Protein AF-A0A950GQB8-F1 (afdb_monomer)

Foldseek 3Di:
DPPPPPLPAAADAQVVLVVQLCVVVVVDDQPDKGKAADPPPPRWAIAIATDDPDPVSRVVVRVSSRVSRVVSSSRYTYDD

Nearest PDB structures (foldseek):
  2gnk-assembly1_A  TM=5.262E-01  e=7.832E-01  Escherichia coli
  7ke2-assembly1_A  TM=3.423E-01  e=4.597E+00  Staphylococcus aureus
  7pcm-assembly1_B  TM=3.372E-01  e=4.597E+00  Burkholderia thailandensis E264

pLDDT: mean 80.8, std 13.85, range [40.06, 92.44]

Solvent-accessible surface area (backbone atoms only — not comparable to full-atom values): 4843 Å² total; per-residue (Å²): 134,82,84,78,75,74,78,76,47,47,68,33,47,51,70,54,51,44,50,52,44,50,69,71,38,72,92,56,91,76,85,36,75,48,51,44,73,31,76,88,72,63,90,72,44,60,45,63,48,54,60,54,94,48,68,71,56,25,54,54,51,30,54,50,46,45,55,46,47,60,60,43,57,75,52,35,37,60,55,128

Mean predicted aligned error: 7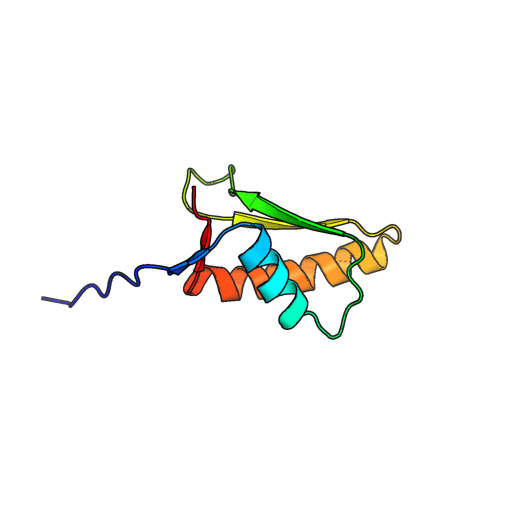.29 Å

Radius of gyration: 13.9 Å; Cα contacts (8 Å, |Δi|>4): 104; chains: 1; bounding box: 33×26×40 Å

Sequence (80 aa):
MVPGTSMVKELKTERQLEALIRAQAKDINIQHLEVHPDKAFGELGWDAFVMEASPERAFEYGNRVQMIASRLRVKYDLRA

Secondary structure (DSSP, 8-state):
--------PEEE-HHHHHHHHHHH-TTS--SEEEEEE--SSSSS-EEEEEE-SSHHHHHHHHHHHHHHHHHHTTTEEE--

Structure (mmCIF, N/CA/C/O backbone):
data_AF-A0A950GQB8-F1
#
_entry.id   AF-A0A950GQB8-F1
#
loop_
_atom_site.group_PDB
_atom_site.id
_atom_site.type_symbol
_atom_site.label_atom_id
_atom_site.label_alt_id
_atom_site.label_comp_id
_atom_site.label_asym_id
_atom_site.label_entity_id
_atom_site.label_seq_id
_atom_site.pdbx_PDB_ins_code
_atom_site.Cartn_x
_atom_site.Cartn_y
_atom_site.Cartn_z
_atom_site.occupancy
_atom_site.B_iso_or_equiv
_atom_site.auth_seq_id
_atom_site.auth_comp_id
_atom_site.auth_asym_id
_atom_site.auth_atom_id
_atom_site.pdbx_PDB_model_num
ATOM 1 N N . MET A 1 1 ? -22.834 18.855 21.985 1.00 40.06 1 MET A N 1
ATOM 2 C CA . MET A 1 1 ? -21.860 17.745 21.975 1.00 40.06 1 MET A CA 1
ATOM 3 C C . MET A 1 1 ? -21.924 17.102 20.601 1.00 40.06 1 MET A C 1
ATOM 5 O O . MET A 1 1 ? -22.901 16.431 20.311 1.00 40.06 1 MET A O 1
ATOM 9 N N . VAL A 1 2 ? -20.968 17.391 19.718 1.00 51.22 2 VAL A N 1
ATOM 10 C CA . VAL A 1 2 ? -20.826 16.638 18.461 1.00 51.22 2 VAL A CA 1
ATOM 11 C C . VAL A 1 2 ? -20.170 15.306 18.821 1.00 51.22 2 VAL A C 1
ATOM 13 O O . VAL A 1 2 ? -19.102 15.340 19.434 1.00 51.22 2 VAL A O 1
ATOM 16 N N . PRO A 1 3 ? -20.780 14.147 18.523 1.00 45.16 3 PRO A N 1
ATOM 17 C CA . PRO A 1 3 ? -20.117 12.873 18.736 1.00 45.16 3 PRO A CA 1
ATOM 18 C C . PRO A 1 3 ? -18.966 12.794 17.735 1.00 45.16 3 PRO A C 1
ATOM 20 O O . PRO A 1 3 ? -19.162 12.503 16.556 1.00 45.16 3 PRO A O 1
ATOM 23 N N . GLY A 1 4 ? -17.760 13.113 18.205 1.00 46.31 4 GLY A N 1
ATOM 24 C CA . GLY A 1 4 ? -16.523 12.836 17.495 1.00 46.31 4 GLY A CA 1
ATOM 25 C C . GLY A 1 4 ? -16.438 11.332 17.314 1.00 46.31 4 GLY A C 1
ATOM 26 O O . GLY A 1 4 ? -16.030 10.610 18.219 1.00 46.31 4 GLY A O 1
ATOM 27 N N . THR A 1 5 ? -16.907 10.847 16.168 1.00 48.59 5 THR A N 1
ATOM 28 C CA . THR A 1 5 ? -16.693 9.464 15.771 1.00 48.59 5 THR A CA 1
ATOM 29 C C . THR A 1 5 ? -15.216 9.383 15.428 1.00 48.59 5 THR A C 1
ATOM 31 O O . THR A 1 5 ? -14.821 9.645 14.295 1.00 48.59 5 THR A O 1
ATOM 34 N N . SER A 1 6 ? -14.381 9.109 16.430 1.00 51.44 6 SER A N 1
ATOM 35 C CA . SER A 1 6 ? -13.036 8.604 16.204 1.00 51.44 6 SER A CA 1
ATOM 36 C C . SER A 1 6 ? -13.215 7.344 15.370 1.00 51.44 6 SER A C 1
ATOM 38 O O . SER A 1 6 ? -13.552 6.290 15.904 1.00 51.44 6 SER A O 1
ATOM 40 N N . MET A 1 7 ? -13.104 7.462 14.046 1.00 58.31 7 MET A N 1
ATOM 41 C CA . MET A 1 7 ? -12.981 6.306 13.172 1.00 58.31 7 MET A CA 1
ATOM 42 C C . MET A 1 7 ? -11.658 5.654 13.559 1.00 58.31 7 MET A C 1
ATOM 44 O O . MET A 1 7 ? -10.598 6.039 13.072 1.00 58.31 7 MET A O 1
ATOM 48 N N . VAL A 1 8 ? -11.709 4.740 14.529 1.00 71.25 8 VAL A N 1
ATOM 49 C CA . VAL A 1 8 ? -10.568 3.912 14.901 1.00 71.25 8 VAL A CA 1
ATOM 50 C C . VAL A 1 8 ? -10.278 3.070 13.671 1.00 71.25 8 VAL A C 1
ATOM 52 O O . VAL A 1 8 ? -11.042 2.165 13.338 1.00 71.25 8 VAL A O 1
ATOM 55 N N . LYS A 1 9 ? -9.227 3.436 12.938 1.00 80.75 9 LYS A N 1
ATOM 56 C CA . LYS A 1 9 ? -8.799 2.683 11.766 1.00 80.75 9 LYS A CA 1
ATOM 57 C C . LYS A 1 9 ? -8.420 1.272 12.203 1.00 80.75 9 LYS A C 1
ATOM 59 O O . LYS A 1 9 ? -7.788 1.072 13.240 1.00 80.75 9 LYS A O 1
ATOM 64 N N . GLU A 1 10 ? -8.792 0.286 11.401 1.00 87.69 10 GLU A N 1
ATOM 65 C CA . GLU A 1 10 ? -8.370 -1.090 11.617 1.00 87.69 10 GLU A CA 1
ATOM 66 C C . GLU A 1 10 ? -6.862 -1.211 11.357 1.00 87.69 10 GLU A C 1
ATOM 68 O O . GLU A 1 10 ? -6.398 -0.964 10.243 1.00 87.69 10 GLU A O 1
ATOM 73 N N . LEU A 1 11 ? -6.096 -1.635 12.362 1.00 87.56 11 LEU A N 1
ATOM 74 C CA . LEU A 1 11 ? -4.663 -1.876 12.200 1.00 87.56 11 LEU A CA 1
ATOM 75 C C . LEU A 1 11 ? -4.425 -3.150 11.378 1.00 87.56 11 LEU A C 1
ATOM 77 O O . LEU A 1 11 ? -4.906 -4.233 11.727 1.00 87.56 11 LEU A O 1
ATOM 81 N N . LYS A 1 12 ? -3.663 -3.023 10.294 1.00 89.06 12 LYS A N 1
ATOM 82 C CA . LYS A 1 12 ? -3.250 -4.118 9.409 1.00 89.06 12 LYS A CA 1
ATOM 83 C C . LYS A 1 12 ? -1.729 -4.151 9.307 1.00 89.06 12 LYS A C 1
ATOM 85 O O . LYS A 1 12 ? -1.065 -3.129 9.433 1.00 89.06 12 LYS A O 1
ATOM 90 N N . THR A 1 13 ? -1.163 -5.329 9.081 1.00 90.31 13 THR A N 1
ATOM 91 C CA . THR A 1 13 ? 0.273 -5.451 8.785 1.00 90.31 13 THR A CA 1
ATOM 92 C C . THR A 1 13 ? 0.575 -5.030 7.345 1.00 90.31 13 THR A C 1
ATOM 94 O O . THR A 1 13 ? -0.327 -5.016 6.505 1.00 90.31 13 THR A O 1
ATOM 97 N N . GLU A 1 14 ? 1.847 -4.769 7.033 1.00 89.88 14 GLU A N 1
ATOM 98 C CA . GLU A 1 14 ? 2.314 -4.448 5.670 1.00 89.88 14 GLU A CA 1
ATOM 99 C C . GLU A 1 14 ? 1.799 -5.479 4.652 1.00 89.88 14 GLU A C 1
ATOM 101 O O . GLU A 1 14 ? 1.161 -5.119 3.667 1.0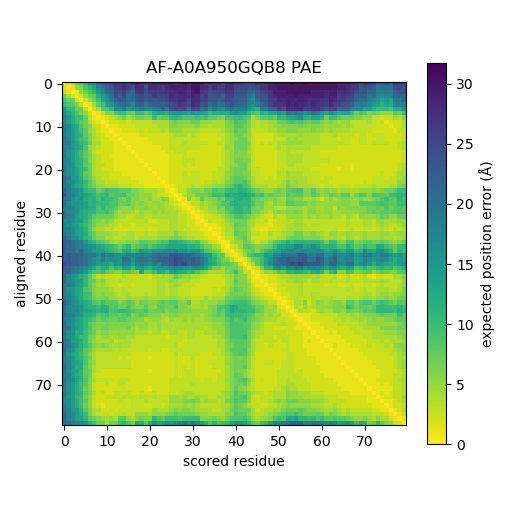0 89.88 14 GLU A O 1
ATOM 106 N N . ARG A 1 15 ? 1.938 -6.778 4.960 1.00 89.75 15 ARG A N 1
ATOM 107 C CA . ARG A 1 15 ? 1.447 -7.881 4.109 1.00 89.75 15 ARG A CA 1
ATOM 108 C C . ARG A 1 15 ? -0.065 -7.864 3.890 1.00 89.75 15 ARG A C 1
ATOM 110 O O . ARG A 1 15 ? -0.538 -8.233 2.818 1.00 89.75 15 ARG A O 1
ATOM 117 N N . GLN A 1 16 ? -0.844 -7.491 4.905 1.00 91.81 16 GLN A N 1
ATOM 118 C CA . GLN A 1 16 ? -2.302 -7.419 4.773 1.00 91.81 16 GLN A CA 1
ATOM 119 C C . GLN A 1 16 ? -2.717 -6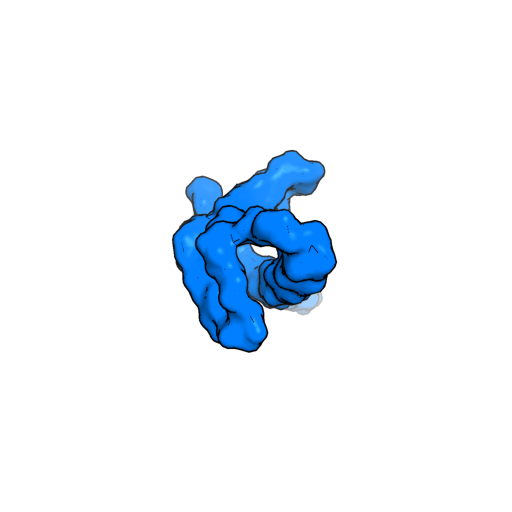.244 3.889 1.00 91.81 16 GLN A C 1
ATOM 121 O O . GLN A 1 16 ? -3.614 -6.391 3.061 1.00 91.81 16 GLN A O 1
ATOM 126 N N . LEU A 1 17 ? -2.057 -5.096 4.043 1.00 90.81 17 LEU A N 1
ATOM 127 C CA . LEU A 1 17 ? -2.284 -3.926 3.199 1.00 90.81 17 LEU A CA 1
ATOM 128 C C . LEU A 1 17 ? -1.857 -4.201 1.757 1.00 90.81 17 LEU A C 1
ATOM 130 O O . LEU A 1 17 ? -2.626 -3.926 0.841 1.00 90.81 17 LEU A O 1
ATOM 134 N N . GLU A 1 18 ? -0.708 -4.844 1.554 1.00 91.94 18 GLU A N 1
ATOM 135 C CA . GLU A 1 18 ? -0.243 -5.291 0.241 1.00 91.94 18 GLU A CA 1
ATOM 136 C C . GLU A 1 18 ? -1.285 -6.193 -0.438 1.00 91.94 18 GLU A C 1
ATOM 138 O O . GLU A 1 18 ? -1.684 -5.945 -1.577 1.00 91.94 18 GLU A O 1
ATOM 143 N N . ALA A 1 19 ? -1.795 -7.202 0.275 1.00 91.12 19 ALA A N 1
ATOM 144 C CA . ALA A 1 19 ? -2.823 -8.098 -0.248 1.00 91.12 19 ALA A CA 1
ATOM 145 C C . ALA A 1 19 ? -4.117 -7.351 -0.616 1.00 91.12 19 ALA A C 1
ATOM 147 O O . ALA A 1 19 ? -4.720 -7.640 -1.650 1.00 91.12 19 ALA A O 1
ATOM 148 N N . LEU A 1 20 ? -4.535 -6.367 0.189 1.00 92.44 20 LEU A N 1
ATOM 149 C CA . LEU A 1 20 ? -5.705 -5.528 -0.096 1.00 92.44 20 LEU A CA 1
ATOM 150 C C . LEU A 1 20 ?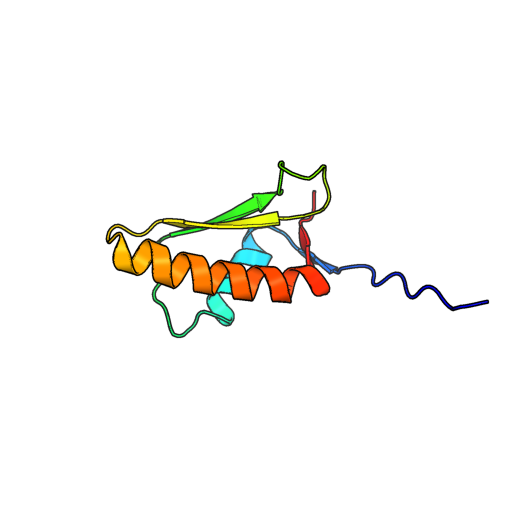 -5.500 -4.651 -1.333 1.00 92.44 20 LEU A C 1
ATOM 152 O O . LEU A 1 20 ? -6.422 -4.503 -2.138 1.00 92.44 20 LEU A O 1
ATOM 156 N N . ILE A 1 21 ? -4.303 -4.087 -1.497 1.00 91.38 21 ILE A N 1
ATOM 157 C CA . ILE A 1 21 ? -3.950 -3.292 -2.671 1.00 91.38 21 ILE A CA 1
ATOM 158 C C . ILE A 1 21 ? -3.971 -4.180 -3.909 1.00 91.38 21 ILE A C 1
ATOM 160 O O . ILE A 1 21 ? -4.674 -3.854 -4.860 1.00 91.38 21 ILE A O 1
ATOM 164 N N . ARG A 1 22 ? -3.304 -5.341 -3.880 1.00 90.31 22 ARG A N 1
ATOM 165 C CA . ARG A 1 22 ? -3.311 -6.315 -4.986 1.00 90.31 22 ARG A CA 1
ATOM 166 C C . ARG A 1 22 ? -4.725 -6.783 -5.330 1.00 90.31 22 ARG A C 1
ATOM 168 O O . ARG A 1 22 ? -5.078 -6.875 -6.500 1.00 90.31 22 ARG A O 1
ATOM 175 N N . ALA A 1 23 ? -5.565 -7.022 -4.323 1.00 90.81 23 ALA A N 1
ATOM 176 C CA . ALA A 1 23 ? -6.954 -7.426 -4.523 1.00 90.81 23 ALA A CA 1
ATOM 177 C C . ALA A 1 23 ? -7.831 -6.327 -5.149 1.00 90.81 23 ALA A C 1
ATOM 179 O O . ALA A 1 23 ? -8.839 -6.655 -5.775 1.00 90.81 23 ALA A O 1
ATOM 180 N N . GLN A 1 24 ? -7.481 -5.048 -4.994 1.00 90.69 24 GLN A N 1
ATOM 181 C CA . GLN A 1 24 ? -8.144 -3.931 -5.682 1.00 90.69 24 GLN A CA 1
ATOM 182 C C . GLN A 1 24 ? -7.474 -3.559 -7.011 1.00 90.69 24 GLN A C 1
ATOM 184 O O . GLN A 1 24 ? -8.120 -2.987 -7.883 1.00 90.69 24 GLN A O 1
ATOM 189 N N . ALA A 1 25 ? -6.203 -3.910 -7.181 1.00 88.75 25 ALA A N 1
ATOM 190 C CA . ALA A 1 25 ? -5.392 -3.660 -8.364 1.00 88.75 25 ALA A CA 1
ATOM 191 C C . ALA A 1 25 ? -5.426 -4.832 -9.364 1.00 88.75 25 ALA A C 1
ATOM 193 O O . ALA A 1 25 ? -4.467 -5.025 -10.100 1.00 88.75 25 ALA A O 1
ATOM 194 N N . LYS A 1 26 ? -6.512 -5.623 -9.406 1.00 82.19 26 LYS A N 1
ATOM 195 C CA . LYS A 1 26 ? -6.611 -6.854 -10.225 1.00 82.19 26 LYS A CA 1
ATOM 196 C C . LYS A 1 26 ? -6.354 -6.642 -11.719 1.00 82.19 26 LYS A C 1
ATOM 198 O O . LYS A 1 26 ? -5.984 -7.589 -12.401 1.00 82.19 26 LYS A O 1
ATOM 203 N N . ASP A 1 27 ? -6.555 -5.422 -12.204 1.00 83.00 27 ASP A N 1
ATOM 204 C CA . ASP A 1 27 ? -6.351 -5.051 -13.604 1.00 83.00 27 ASP A CA 1
ATOM 205 C C . ASP A 1 27 ? -4.878 -4.779 -13.959 1.00 83.00 27 ASP A C 1
ATOM 207 O O . ASP A 1 27 ? -4.564 -4.597 -15.132 1.00 83.00 27 ASP A O 1
ATOM 211 N N . ILE A 1 28 ? -3.969 -4.741 -12.974 1.00 82.50 28 ILE A N 1
ATOM 212 C CA . ILE A 1 28 ? -2.539 -4.494 -13.192 1.00 82.50 28 ILE A CA 1
ATOM 213 C C . ILE A 1 28 ? -1.680 -5.612 -12.594 1.00 82.50 28 ILE A C 1
ATOM 215 O O . ILE A 1 28 ? -1.841 -6.025 -11.446 1.00 82.50 28 ILE A O 1
ATOM 219 N N . ASN A 1 29 ? -0.730 -6.107 -13.387 1.00 81.88 29 ASN A N 1
ATOM 220 C CA . ASN A 1 29 ? 0.204 -7.139 -12.949 1.00 81.88 29 ASN A CA 1
ATOM 221 C C . ASN A 1 29 ? 1.409 -6.494 -12.255 1.00 81.88 29 ASN A C 1
ATOM 223 O O . ASN A 1 29 ? 2.408 -6.201 -12.907 1.00 81.88 29 ASN A O 1
ATOM 227 N N . ILE A 1 30 ? 1.286 -6.249 -10.949 1.00 82.50 30 ILE A N 1
ATOM 228 C CA . ILE A 1 30 ? 2.353 -5.653 -10.138 1.00 82.50 30 ILE A CA 1
ATOM 229 C C . ILE A 1 30 ? 3.371 -6.732 -9.758 1.00 82.50 30 ILE A C 1
ATOM 231 O O . ILE A 1 30 ? 3.077 -7.603 -8.930 1.00 82.50 30 ILE A O 1
ATOM 235 N N . GLN A 1 31 ? 4.574 -6.654 -10.323 1.00 82.19 31 GLN A N 1
ATOM 236 C CA . GLN A 1 31 ? 5.658 -7.589 -10.024 1.00 82.19 31 GLN A CA 1
ATOM 237 C C . GLN A 1 31 ? 6.143 -7.419 -8.589 1.00 82.19 31 GLN A C 1
ATOM 239 O O . GLN A 1 31 ? 6.286 -8.397 -7.855 1.00 82.19 31 GLN A O 1
ATOM 244 N N . HIS A 1 32 ? 6.338 -6.171 -8.170 1.00 87.12 32 HIS A N 1
ATOM 245 C CA . HIS A 1 32 ? 6.858 -5.864 -6.852 1.00 87.12 32 HIS A CA 1
ATOM 246 C C . HIS A 1 32 ? 6.117 -4.671 -6.243 1.00 87.12 32 HIS A C 1
ATOM 248 O O . HIS A 1 32 ? 6.107 -3.576 -6.802 1.00 87.12 32 HIS A O 1
ATOM 254 N N . LEU A 1 33 ? 5.452 -4.929 -5.116 1.00 88.62 33 LEU A N 1
ATOM 255 C CA . LEU A 1 33 ? 4.696 -3.960 -4.331 1.00 88.62 33 LEU A CA 1
ATOM 256 C C . LEU A 1 33 ? 5.236 -4.011 -2.911 1.00 88.62 33 LEU A C 1
ATOM 258 O O . LEU A 1 33 ? 5.202 -5.075 -2.299 1.00 88.62 33 LEU A O 1
ATOM 262 N N . GLU A 1 34 ? 5.668 -2.872 -2.396 1.00 89.31 34 GLU A N 1
ATOM 263 C CA . GLU A 1 34 ? 6.093 -2.734 -1.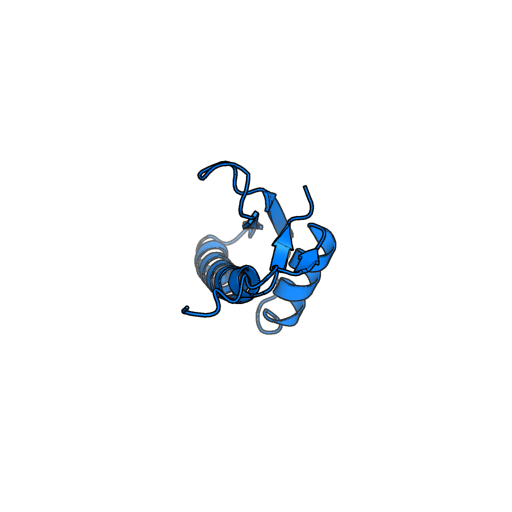009 1.00 89.31 34 GLU A CA 1
ATOM 264 C C . GLU A 1 34 ? 5.178 -1.756 -0.291 1.00 89.31 34 GLU A C 1
ATOM 266 O O . GLU A 1 34 ? 4.767 -0.745 -0.859 1.00 89.31 34 GLU A O 1
ATOM 271 N N . VAL A 1 35 ? 4.847 -2.063 0.960 1.00 88.81 35 VAL A N 1
ATOM 272 C CA . VAL A 1 35 ? 4.124 -1.161 1.855 1.00 88.81 35 VAL A CA 1
ATOM 273 C C . VAL A 1 35 ? 5.053 -0.821 3.002 1.00 88.81 35 VAL A C 1
ATOM 275 O O . VAL A 1 35 ? 5.595 -1.729 3.620 1.00 88.81 35 VAL A O 1
ATOM 278 N N . HIS A 1 36 ? 5.209 0.464 3.296 1.00 86.94 36 HIS A N 1
ATOM 279 C CA . HIS A 1 36 ? 6.078 0.940 4.367 1.00 86.94 36 HIS A CA 1
ATOM 280 C C . HIS A 1 36 ? 5.353 1.956 5.243 1.00 86.94 36 HIS A C 1
ATOM 282 O O . HIS A 1 36 ? 4.480 2.665 4.744 1.00 86.94 36 HIS A O 1
ATOM 288 N N . PRO A 1 37 ? 5.716 2.090 6.529 1.00 82.25 37 PRO A N 1
ATOM 289 C CA . PRO A 1 37 ? 5.258 3.213 7.340 1.00 82.25 37 PRO A CA 1
ATOM 290 C C . PRO A 1 37 ? 5.647 4.534 6.671 1.00 82.25 37 PRO A C 1
ATOM 292 O O . PRO A 1 37 ? 6.796 4.715 6.256 1.00 82.25 37 PRO A O 1
ATOM 295 N N . ASP A 1 38 ? 4.695 5.461 6.585 1.00 79.38 38 ASP A N 1
ATOM 296 C CA . ASP A 1 38 ? 4.952 6.796 6.065 1.00 79.38 38 ASP A CA 1
ATOM 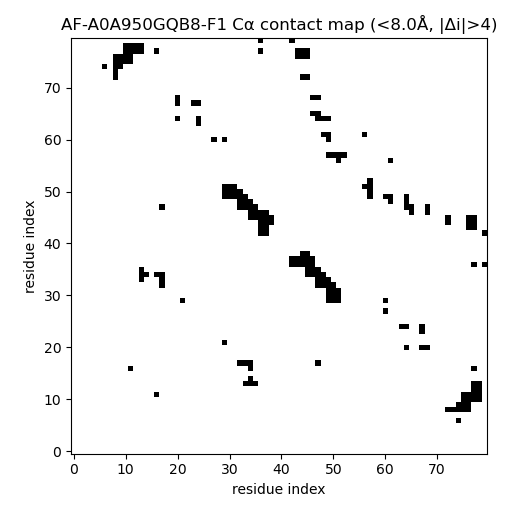297 C C . ASP A 1 38 ? 5.762 7.562 7.110 1.00 79.38 38 ASP A C 1
ATOM 299 O O . ASP A 1 38 ? 5.255 8.023 8.133 1.00 79.38 38 ASP A O 1
ATOM 303 N N . LYS A 1 39 ? 7.072 7.648 6.877 1.00 64.81 39 LYS A N 1
ATOM 304 C CA . LYS A 1 39 ? 7.985 8.382 7.759 1.00 64.81 39 LYS A CA 1
ATOM 305 C C . LYS A 1 39 ? 7.944 9.891 7.518 1.00 64.81 39 LYS A C 1
ATOM 307 O O . LYS A 1 39 ? 8.570 10.626 8.277 1.00 64.81 39 LYS A O 1
ATOM 312 N N . ALA A 1 40 ? 7.239 10.352 6.483 1.00 61.69 40 ALA A N 1
ATOM 313 C CA . ALA A 1 40 ? 7.205 11.757 6.101 1.00 61.69 40 ALA A CA 1
ATOM 314 C C . ALA A 1 40 ? 6.325 12.606 7.036 1.00 61.69 40 ALA A C 1
ATOM 316 O O . ALA A 1 40 ? 6.634 13.781 7.230 1.00 61.69 40 ALA A O 1
ATOM 317 N N . PHE A 1 41 ? 5.289 12.028 7.659 1.00 50.84 41 PHE A N 1
ATOM 318 C CA . PHE A 1 41 ? 4.328 12.779 8.486 1.00 50.84 41 PHE A CA 1
ATOM 319 C C . PHE A 1 41 ? 4.186 12.329 9.947 1.00 50.84 41 PHE A C 1
ATOM 321 O O . PHE A 1 41 ? 3.227 12.716 10.609 1.00 50.84 41 PHE A O 1
ATOM 328 N N . GLY A 1 42 ? 5.164 11.595 10.486 1.00 45.22 42 GLY A N 1
ATOM 329 C CA . GLY A 1 42 ? 5.194 11.227 11.904 1.00 45.22 42 GLY A CA 1
ATOM 330 C C . GLY A 1 42 ? 4.155 10.163 12.262 1.00 45.22 42 GLY A C 1
ATOM 331 O O . GLY A 1 42 ? 3.000 10.473 12.516 1.00 45.22 42 GLY A O 1
ATOM 332 N N . GLU A 1 43 ? 4.600 8.905 12.297 1.00 53.28 43 GLU A N 1
ATOM 333 C CA . GLU A 1 43 ? 3.977 7.727 12.941 1.00 53.28 43 GLU A CA 1
ATOM 334 C C . GLU A 1 43 ? 2.526 7.347 12.566 1.00 53.28 43 GLU A C 1
ATOM 336 O O . GLU A 1 43 ? 2.069 6.275 12.956 1.00 53.28 43 GLU A O 1
ATOM 341 N N . LEU A 1 44 ? 1.807 8.149 11.778 1.00 57.75 44 LEU A N 1
ATOM 342 C CA . LEU A 1 44 ? 0.414 7.919 11.394 1.00 57.75 44 LEU A CA 1
ATOM 343 C C . LEU A 1 44 ? 0.279 7.905 9.875 1.00 57.75 44 LEU A C 1
ATOM 345 O O . LEU A 1 44 ? -0.059 8.902 9.236 1.00 57.75 44 LEU A O 1
ATOM 349 N N . GLY A 1 45 ? 0.526 6.740 9.292 1.00 68.81 45 GLY A N 1
ATOM 350 C CA . GLY A 1 45 ? 0.347 6.516 7.870 1.00 68.81 45 GLY A CA 1
ATOM 351 C C . GLY A 1 45 ? 1.263 5.432 7.334 1.00 68.81 45 GLY A C 1
ATOM 352 O O . GLY A 1 45 ? 2.229 5.008 7.964 1.00 68.81 45 GLY A O 1
ATOM 353 N N . TRP A 1 46 ? 0.947 4.983 6.131 1.00 86.81 46 TRP A N 1
ATOM 354 C CA . TRP A 1 46 ? 1.742 4.029 5.374 1.00 86.81 46 TRP A CA 1
ATOM 355 C C . TRP A 1 46 ? 1.663 4.368 3.905 1.00 86.81 46 TRP A C 1
ATOM 357 O O . TRP A 1 46 ? 0.628 4.850 3.447 1.00 86.81 46 TRP A O 1
ATOM 367 N N . ASP A 1 47 ? 2.732 4.111 3.174 1.00 86.62 47 ASP A N 1
ATOM 368 C CA . ASP A 1 47 ? 2.855 4.338 1.745 1.00 86.62 47 ASP A CA 1
ATOM 369 C C . ASP A 1 47 ? 3.094 3.031 0.994 1.00 86.62 47 ASP A C 1
ATOM 371 O O . ASP A 1 47 ? 3.436 2.016 1.600 1.00 86.62 47 ASP A O 1
ATOM 375 N N . ALA A 1 48 ? 2.810 3.038 -0.306 1.00 88.06 48 ALA A N 1
ATOM 376 C CA . ALA A 1 48 ? 2.859 1.860 -1.151 1.00 88.06 48 ALA A CA 1
ATOM 377 C C . ALA A 1 48 ? 3.632 2.166 -2.433 1.00 88.06 48 ALA A C 1
ATOM 379 O O . ALA A 1 48 ? 3.230 3.011 -3.239 1.00 88.06 48 ALA A O 1
ATOM 380 N N . PHE A 1 49 ? 4.722 1.434 -2.633 1.00 86.69 49 PHE A N 1
ATOM 381 C CA . PHE A 1 49 ? 5.651 1.617 -3.735 1.00 86.69 49 PHE A CA 1
ATOM 382 C C . PHE A 1 49 ? 5.558 0.453 -4.704 1.00 86.69 49 PHE A C 1
ATOM 384 O O . PHE A 1 49 ? 5.520 -0.710 -4.311 1.00 86.69 49 PHE A O 1
ATOM 391 N N . VAL A 1 50 ? 5.535 0.780 -5.991 1.00 88.00 50 VAL A N 1
ATOM 392 C CA . VAL A 1 50 ? 5.559 -0.201 -7.070 1.00 88.00 50 VAL A CA 1
ATOM 393 C C . VAL A 1 50 ? 6.921 -0.140 -7.738 1.00 88.00 50 VAL A C 1
ATOM 395 O O . VAL A 1 50 ? 7.319 0.918 -8.225 1.00 88.00 50 VAL A O 1
ATOM 398 N N . MET A 1 51 ? 7.616 -1.273 -7.791 1.00 85.19 51 MET A N 1
ATOM 399 C CA . MET A 1 51 ? 8.838 -1.415 -8.576 1.00 85.19 51 MET A CA 1
ATOM 400 C C . MET A 1 51 ? 8.524 -2.172 -9.866 1.00 85.19 51 MET A C 1
ATOM 402 O O . MET A 1 51 ? 8.267 -3.374 -9.859 1.00 85.19 51 MET A O 1
ATOM 406 N N . GLU A 1 52 ? 8.554 -1.446 -10.983 1.00 85.69 52 GLU A N 1
ATOM 407 C CA . GLU A 1 52 ? 8.378 -1.984 -12.333 1.00 85.69 52 GLU A CA 1
ATOM 408 C C . GLU A 1 52 ? 9.563 -1.603 -13.219 1.00 85.69 52 GLU A C 1
ATOM 410 O O . GLU A 1 52 ? 10.099 -0.500 -13.128 1.00 85.69 52 GLU A O 1
ATOM 415 N N . ALA A 1 53 ? 9.944 -2.510 -14.120 1.00 79.44 53 ALA A N 1
ATOM 416 C CA . ALA A 1 53 ? 11.078 -2.304 -15.020 1.00 79.44 53 ALA A CA 1
ATOM 417 C C . ALA A 1 53 ? 10.800 -1.260 -16.118 1.00 79.44 53 ALA A C 1
ATOM 419 O O . ALA A 1 53 ? 11.726 -0.632 -16.628 1.00 79.44 53 ALA A O 1
ATOM 420 N N . SER A 1 54 ? 9.534 -1.083 -16.508 1.00 85.19 54 SER A N 1
ATOM 421 C CA . SER A 1 54 ? 9.132 -0.127 -17.545 1.00 85.19 54 SER A CA 1
ATOM 422 C C . SER A 1 54 ? 8.697 1.200 -16.910 1.00 85.19 54 SER A C 1
ATOM 424 O O . SER A 1 54 ? 7.723 1.186 -16.157 1.00 85.19 54 SER A O 1
ATOM 426 N N . PRO A 1 55 ? 9.321 2.347 -17.244 1.00 82.94 55 PRO A N 1
ATOM 427 C CA . PRO A 1 55 ? 8.996 3.643 -16.637 1.00 82.94 55 PRO A CA 1
ATOM 428 C C . PRO A 1 55 ? 7.528 4.060 -16.798 1.00 82.94 55 PRO A C 1
ATOM 430 O O . PRO A 1 55 ? 6.918 4.562 -15.858 1.00 82.94 55 PRO A O 1
ATOM 433 N N . GLU A 1 56 ? 6.938 3.804 -17.968 1.00 85.62 56 GLU A N 1
ATOM 434 C CA . GLU A 1 56 ? 5.529 4.116 -18.251 1.00 85.62 56 GLU A CA 1
ATOM 435 C C . GLU A 1 56 ? 4.584 3.323 -17.338 1.00 85.62 56 GLU A C 1
ATOM 437 O O . GLU A 1 56 ? 3.671 3.885 -16.734 1.00 85.62 56 GLU A O 1
ATOM 442 N N . ARG A 1 57 ? 4.860 2.023 -17.161 1.00 85.56 57 ARG A N 1
ATOM 443 C CA . ARG A 1 57 ? 4.095 1.155 -16.254 1.00 85.56 57 ARG A CA 1
ATOM 444 C C . ARG A 1 57 ? 4.344 1.508 -14.798 1.00 85.56 57 ARG A C 1
ATOM 446 O O . ARG A 1 57 ? 3.400 1.511 -14.024 1.00 85.56 57 ARG A O 1
ATOM 453 N N . ALA A 1 58 ? 5.576 1.846 -14.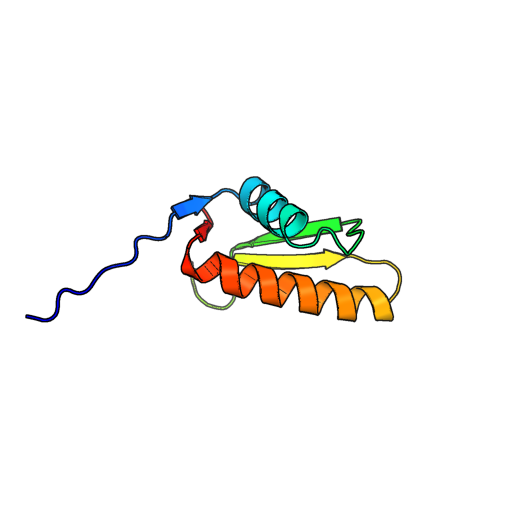424 1.00 84.56 58 ALA A N 1
ATOM 454 C CA . ALA A 1 58 ? 5.901 2.276 -13.068 1.00 84.56 58 ALA A CA 1
ATOM 455 C C . ALA A 1 58 ? 5.080 3.511 -12.671 1.00 84.56 58 ALA A C 1
ATOM 457 O O . ALA A 1 58 ? 4.508 3.549 -11.583 1.00 84.56 58 ALA A O 1
ATOM 458 N N . PHE A 1 59 ? 4.949 4.485 -13.577 1.00 86.38 59 PHE A N 1
ATOM 459 C CA . PHE A 1 59 ? 4.131 5.672 -13.343 1.00 86.38 59 PHE A CA 1
ATOM 460 C C . PHE A 1 59 ? 2.630 5.353 -13.292 1.00 86.38 59 PHE A C 1
ATOM 462 O O . PHE A 1 59 ? 1.936 5.784 -12.369 1.00 86.38 59 PHE A O 1
ATOM 469 N N . GLU A 1 60 ? 2.110 4.591 -14.257 1.00 88.50 60 GLU A N 1
ATOM 470 C CA . GLU A 1 60 ? 0.690 4.223 -14.295 1.00 88.50 60 GLU A CA 1
ATOM 471 C C . GLU A 1 60 ? 0.288 3.380 -13.072 1.00 88.50 60 GLU A C 1
ATOM 473 O O . GLU A 1 60 ? -0.681 3.693 -12.372 1.00 88.50 60 GLU A O 1
ATOM 478 N N . TYR A 1 61 ? 1.065 2.338 -12.770 1.00 90.38 61 TYR A N 1
ATOM 479 C CA . TYR A 1 61 ? 0.801 1.417 -11.668 1.00 90.38 61 TYR A CA 1
ATOM 480 C C . TYR A 1 61 ? 1.019 2.103 -10.325 1.00 90.38 61 TYR A C 1
ATOM 482 O O . TYR A 1 61 ? 0.202 1.924 -9.423 1.00 90.38 61 TYR A O 1
ATOM 490 N N . GLY A 1 62 ? 2.058 2.935 -10.204 1.00 89.44 62 GLY A N 1
ATOM 491 C CA . GLY A 1 62 ? 2.304 3.756 -9.023 1.00 89.44 62 GLY A CA 1
ATOM 492 C C . GLY A 1 62 ? 1.112 4.657 -8.706 1.00 89.44 62 GLY A C 1
ATOM 493 O O . GLY A 1 62 ? 0.582 4.602 -7.598 1.00 89.44 62 GLY A O 1
ATOM 494 N N . ASN A 1 63 ? 0.595 5.402 -9.690 1.00 89.62 63 ASN A N 1
ATOM 495 C CA . ASN A 1 63 ? -0.605 6.227 -9.502 1.00 89.62 63 ASN A CA 1
ATOM 496 C C . ASN A 1 63 ? -1.829 5.398 -9.091 1.00 89.62 63 ASN A C 1
ATOM 498 O O . ASN A 1 63 ? -2.591 5.790 -8.202 1.00 89.62 63 ASN A O 1
ATOM 502 N N . ARG A 1 64 ? -2.032 4.232 -9.715 1.00 90.31 64 ARG A N 1
ATOM 503 C CA . ARG A 1 64 ? -3.153 3.339 -9.393 1.00 90.31 64 ARG A CA 1
ATOM 504 C C . ARG A 1 64 ? -3.068 2.824 -7.957 1.00 90.31 64 ARG A C 1
ATOM 506 O O . ARG A 1 64 ? -4.057 2.892 -7.226 1.00 90.31 64 ARG A O 1
ATOM 513 N N . VAL A 1 65 ? -1.893 2.352 -7.551 1.00 90.94 65 VAL A N 1
ATOM 514 C CA . VAL A 1 65 ? -1.617 1.874 -6.194 1.00 90.94 65 VAL A CA 1
ATOM 515 C C . VAL A 1 65 ? -1.787 2.992 -5.174 1.00 90.94 65 VAL A C 1
ATOM 517 O O . VAL A 1 65 ? -2.458 2.777 -4.170 1.00 90.94 65 VAL A O 1
ATOM 520 N N . GLN A 1 66 ? -1.303 4.201 -5.457 1.00 89.12 66 GLN A N 1
ATOM 521 C CA . GLN A 1 66 ? -1.465 5.363 -4.579 1.00 89.12 66 GLN A CA 1
ATOM 522 C C . GLN A 1 66 ? -2.934 5.757 -4.382 1.00 89.12 66 GLN A C 1
ATOM 524 O O . GLN A 1 66 ? -3.363 6.050 -3.261 1.00 89.12 66 GLN A O 1
ATOM 529 N N . MET A 1 67 ? -3.753 5.702 -5.438 1.00 90.81 67 MET A N 1
ATOM 530 C CA . MET A 1 67 ? -5.201 5.918 -5.317 1.00 90.81 67 MET A CA 1
ATOM 531 C C . MET A 1 67 ? -5.876 4.850 -4.447 1.00 90.81 67 MET A C 1
ATOM 533 O O . MET A 1 67 ? -6.747 5.173 -3.636 1.00 90.81 67 MET A O 1
ATOM 537 N N . ILE A 1 68 ? -5.491 3.580 -4.602 1.00 91.69 68 ILE A N 1
ATOM 538 C CA . ILE A 1 68 ? -6.017 2.474 -3.790 1.00 91.69 68 ILE A CA 1
ATOM 539 C C . ILE A 1 68 ? -5.578 2.628 -2.329 1.00 91.69 68 ILE A C 1
ATOM 541 O O . ILE A 1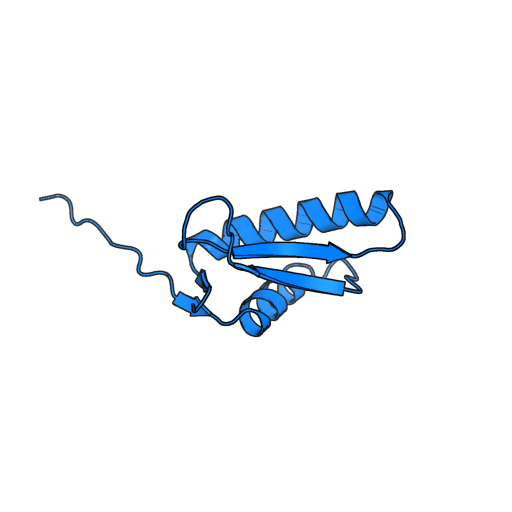 68 ? -6.417 2.555 -1.431 1.00 91.69 68 ILE A O 1
ATOM 545 N N . ALA A 1 69 ? -4.296 2.902 -2.090 1.00 89.62 69 ALA A N 1
ATOM 546 C CA . ALA A 1 69 ? -3.734 3.13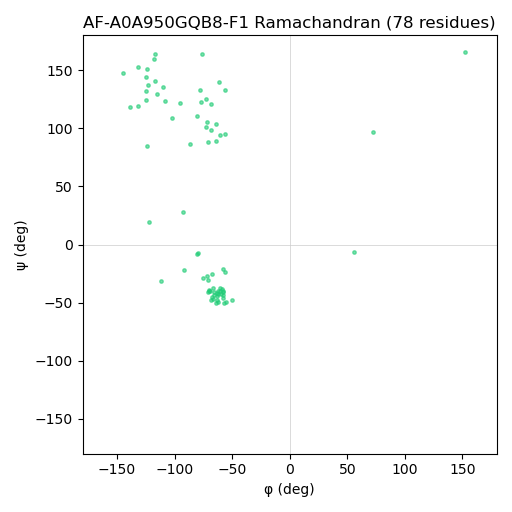7 -0.767 1.00 89.62 69 ALA A CA 1
ATOM 547 C C . ALA A 1 69 ? -4.447 4.299 -0.068 1.00 89.62 69 ALA A C 1
ATOM 549 O O . ALA A 1 69 ? -4.916 4.146 1.055 1.00 89.62 69 ALA A O 1
ATOM 550 N N . SER A 1 70 ? -4.665 5.416 -0.766 1.00 88.25 70 SER A N 1
ATOM 551 C CA . SER A 1 70 ? -5.391 6.577 -0.234 1.00 88.25 70 SER A CA 1
ATOM 552 C C . SER A 1 70 ? -6.823 6.244 0.197 1.00 88.25 70 SER A C 1
ATOM 554 O O . SER A 1 70 ? -7.281 6.715 1.236 1.00 88.25 70 SER A O 1
ATOM 556 N N . ARG A 1 71 ? -7.529 5.381 -0.547 1.00 89.25 71 ARG A N 1
ATOM 557 C CA . ARG A 1 71 ? -8.860 4.884 -0.152 1.00 89.25 71 ARG A CA 1
ATOM 558 C C . ARG A 1 71 ? -8.789 3.948 1.053 1.00 89.25 71 ARG A C 1
ATOM 560 O O . ARG A 1 71 ? -9.648 4.013 1.930 1.00 89.25 71 ARG A O 1
ATOM 567 N N . LEU A 1 72 ? -7.783 3.076 1.098 1.00 89.75 72 LEU A N 1
ATOM 568 C CA . LEU A 1 72 ? -7.571 2.147 2.205 1.00 89.75 72 LEU A CA 1
ATOM 569 C C . LEU A 1 72 ? -7.202 2.881 3.500 1.00 89.75 72 LEU A C 1
ATOM 571 O O . LEU A 1 72 ? -7.728 2.507 4.542 1.00 89.75 72 LEU A O 1
ATOM 575 N N . ARG A 1 73 ? -6.415 3.963 3.441 1.00 86.50 73 ARG A N 1
ATOM 576 C CA . ARG A 1 73 ? -6.005 4.796 4.593 1.00 86.50 73 ARG A CA 1
ATOM 577 C C . ARG A 1 73 ? -7.168 5.405 5.384 1.00 86.50 73 ARG A C 1
ATOM 579 O O . ARG A 1 73 ? -6.990 5.773 6.543 1.00 86.50 73 ARG A O 1
ATOM 586 N N . VAL A 1 74 ? -8.356 5.510 4.781 1.00 84.88 74 VAL A N 1
ATOM 587 C CA . VAL A 1 74 ? -9.581 5.962 5.467 1.00 84.88 74 VAL A CA 1
ATOM 588 C C . VAL A 1 74 ? -10.088 4.910 6.461 1.00 84.88 74 VAL A C 1
ATOM 590 O O . VAL A 1 74 ? -10.695 5.258 7.468 1.00 84.88 74 VAL A O 1
ATOM 593 N N . LYS A 1 75 ? -9.845 3.622 6.186 1.00 87.06 75 LYS A N 1
ATOM 594 C CA . LYS A 1 75 ? -10.355 2.489 6.977 1.00 87.06 75 LYS A CA 1
ATOM 595 C C . LYS A 1 75 ? -9.264 1.739 7.733 1.00 87.06 75 LYS A C 1
ATOM 597 O O . LYS A 1 75 ? -9.536 1.200 8.800 1.00 87.06 75 LYS A O 1
ATOM 602 N N . TYR A 1 76 ? -8.058 1.695 7.177 1.00 89.44 76 TYR A N 1
ATOM 603 C CA . TYR A 1 76 ? -6.951 0.878 7.647 1.00 89.44 76 TYR A CA 1
ATOM 604 C C . TYR A 1 76 ? -5.733 1.739 7.949 1.00 89.44 76 TYR A C 1
ATOM 606 O O . TYR A 1 76 ? -5.372 2.611 7.155 1.00 89.44 76 TYR A O 1
ATOM 614 N N . ASP A 1 77 ? -5.075 1.449 9.064 1.00 86.50 77 ASP A N 1
ATOM 615 C CA . ASP A 1 77 ? -3.751 1.986 9.364 1.00 86.50 77 ASP A CA 1
ATOM 616 C C . ASP A 1 77 ? -2.728 0.862 9.463 1.00 86.50 77 ASP A C 1
ATOM 618 O O . ASP A 1 77 ? -3.081 -0.317 9.582 1.00 86.50 77 ASP A O 1
ATOM 622 N N . LEU A 1 78 ? -1.457 1.231 9.393 1.00 83.19 78 LEU A N 1
ATOM 623 C CA . LEU A 1 78 ? -0.386 0.275 9.563 1.00 83.19 78 LEU A CA 1
ATOM 624 C C . LEU A 1 78 ? -0.202 -0.025 11.044 1.00 83.19 78 LEU A C 1
ATOM 626 O O . LEU A 1 78 ? -0.164 0.863 11.892 1.00 83.19 78 LEU A O 1
ATOM 630 N N . ARG A 1 79 ? -0.096 -1.311 11.357 1.00 79.62 79 ARG A N 1
ATOM 631 C CA . ARG A 1 79 ? 0.292 -1.768 12.683 1.00 79.62 79 ARG A CA 1
ATOM 632 C C . ARG A 1 79 ? 1.784 -1.477 12.872 1.00 79.62 79 ARG A C 1
ATOM 634 O O . ARG A 1 79 ? 2.595 -2.170 12.261 1.00 79.62 79 ARG A O 1
ATOM 641 N N . ALA A 1 80 ? 2.087 -0.453 13.672 1.00 65.50 80 ALA A N 1
ATOM 642 C CA . ALA A 1 80 ? 3.434 -0.149 14.156 1.00 65.50 80 ALA A CA 1
ATOM 643 C C . ALA A 1 80 ? 4.044 -1.320 14.945 1.00 65.50 80 ALA A C 1
ATOM 645 O O . ALA A 1 80 ? 3.265 -2.096 15.560 1.00 65.50 80 ALA A O 1
#